Protein AF-A0A0E9X0D2-F1 (afdb_monomer_lite)

InterPro domains:
  IPR027417 P-loop containing nucleoside triphosphate hydrolase [G3DSA:3.40.50.300] (2-109)
  IPR027417 P-loop containing nucleoside triphosphate hydrolase [SSF52540] (11-103)
  IPR051135 Gal/GlcNAc/GalNAc Sulfotransferase [PTHR10704] (1-97)

Structure (mmCIF, N/CA/C/O backbone):
data_AF-A0A0E9X0D2-F1
#
_entry.id   AF-A0A0E9X0D2-F1
#
loop_
_atom_site.group_PDB
_atom_site.id
_atom_site.type_symbol
_atom_site.label_atom_id
_atom_site.label_alt_id
_atom_site.label_comp_id
_atom_site.label_asym_id
_atom_site.label_entity_id
_atom_site.label_seq_id
_atom_site.pdbx_PDB_ins_code
_atom_site.Cartn_x
_atom_site.Cartn_y
_atom_site.Cartn_z
_atom_site.occupancy
_atom_site.B_iso_or_equiv
_atom_site.auth_seq_id
_atom_site.auth_comp_id
_atom_site.auth_asym_id
_atom_site.auth_atom_id
_atom_site.pdbx_PDB_model_num
ATOM 1 N N . MET A 1 1 ? 5.273 -29.334 -5.137 1.00 47.12 1 MET A N 1
ATOM 2 C CA . MET A 1 1 ? 5.059 -27.886 -5.385 1.00 47.12 1 MET A CA 1
ATOM 3 C C . MET A 1 1 ? 3.713 -27.491 -4.771 1.00 47.12 1 MET A C 1
ATOM 5 O O . MET A 1 1 ? 2.812 -27.088 -5.483 1.00 47.12 1 MET A O 1
ATOM 9 N N . GLU A 1 2 ? 3.546 -27.686 -3.460 1.00 54.81 2 GLU A N 1
ATOM 10 C CA . GLU A 1 2 ? 2.210 -27.701 -2.819 1.00 54.81 2 GLU A CA 1
ATOM 11 C C . GLU A 1 2 ? 2.155 -26.749 -1.609 1.00 54.81 2 GLU A C 1
ATOM 13 O O . GLU A 1 2 ? 1.250 -25.930 -1.483 1.00 54.81 2 GLU A O 1
ATOM 18 N N . VAL A 1 3 ? 3.234 -26.711 -0.817 1.00 60.16 3 VAL A N 1
ATOM 19 C CA . VAL A 1 3 ? 3.361 -25.887 0.401 1.00 60.16 3 VAL A CA 1
ATOM 20 C C . VAL A 1 3 ? 3.187 -24.377 0.154 1.00 60.16 3 VAL A C 1
ATOM 22 O O . VAL A 1 3 ? 2.606 -23.672 0.980 1.00 60.16 3 VAL A O 1
ATOM 25 N N . ILE A 1 4 ? 3.667 -23.860 -0.985 1.00 61.34 4 ILE A N 1
ATOM 26 C CA . ILE A 1 4 ? 3.535 -22.431 -1.328 1.00 61.34 4 ILE A CA 1
ATOM 27 C C . ILE A 1 4 ? 2.067 -22.081 -1.614 1.00 61.34 4 ILE A C 1
ATOM 29 O O . ILE A 1 4 ? 1.587 -21.042 -1.165 1.00 61.34 4 ILE A O 1
ATOM 33 N N . CYS A 1 5 ? 1.335 -22.952 -2.310 1.00 71.44 5 CYS A N 1
ATOM 34 C CA . CYS A 1 5 ? -0.068 -22.724 -2.649 1.00 71.44 5 CYS A CA 1
ATOM 35 C C . CYS A 1 5 ? -0.966 -22.783 -1.410 1.00 71.44 5 CYS A C 1
ATOM 37 O O . CYS A 1 5 ? -1.812 -21.906 -1.237 1.00 71.44 5 CYS A O 1
ATOM 39 N N . ASP A 1 6 ? -0.730 -23.736 -0.508 1.00 77.00 6 ASP A N 1
ATOM 40 C CA . ASP A 1 6 ? -1.497 -23.867 0.733 1.00 77.00 6 ASP A CA 1
ATOM 41 C C . ASP A 1 6 ? -1.339 -22.660 1.652 1.00 77.00 6 ASP A C 1
ATOM 43 O O . ASP A 1 6 ? -2.324 -22.128 2.175 1.00 77.00 6 ASP A O 1
ATOM 47 N N . ARG A 1 7 ? -0.103 -22.184 1.834 1.00 74.50 7 ARG A N 1
ATOM 48 C CA . ARG A 1 7 ? 0.161 -21.006 2.666 1.00 74.50 7 ARG A CA 1
ATOM 49 C C . ARG A 1 7 ? -0.523 -19.765 2.097 1.00 74.50 7 ARG A C 1
ATOM 51 O O . ARG A 1 7 ? -1.155 -19.016 2.849 1.00 74.50 7 ARG A O 1
ATOM 58 N N . THR A 1 8 ? -0.434 -19.554 0.786 1.00 77.12 8 THR A N 1
ATOM 59 C CA . THR A 1 8 ? -1.065 -18.402 0.133 1.00 77.12 8 THR A CA 1
ATOM 60 C C . THR A 1 8 ? -2.589 -18.509 0.157 1.00 77.12 8 THR A C 1
ATOM 62 O O . THR A 1 8 ? -3.253 -17.531 0.485 1.00 77.12 8 THR A O 1
ATOM 65 N N . SER A 1 9 ? -3.150 -19.701 -0.063 1.00 80.62 9 SER A N 1
ATOM 66 C CA . SER A 1 9 ? -4.591 -19.967 0.050 1.00 80.62 9 SER A CA 1
ATOM 67 C C . SER A 1 9 ? -5.122 -19.667 1.455 1.00 80.62 9 SER A C 1
ATOM 69 O O . SER A 1 9 ? -6.097 -18.931 1.614 1.00 80.62 9 SER A O 1
ATOM 71 N N . ARG A 1 10 ? -4.440 -20.144 2.506 1.00 83.31 10 ARG A N 1
ATOM 72 C CA . ARG A 1 10 ? -4.799 -19.832 3.902 1.00 83.31 10 ARG A CA 1
ATOM 73 C C . ARG A 1 10 ? -4.715 -18.335 4.194 1.00 83.31 10 ARG A C 1
ATOM 75 O O . ARG A 1 10 ? -5.592 -17.794 4.862 1.00 83.31 10 ARG A O 1
ATOM 82 N N . THR A 1 11 ? -3.690 -17.661 3.674 1.00 82.88 11 THR A N 1
ATOM 83 C CA . THR A 1 11 ? -3.515 -16.210 3.850 1.00 82.88 11 THR A CA 1
ATOM 84 C C . THR A 1 11 ? -4.650 -15.439 3.182 1.00 82.88 11 THR A C 1
ATOM 86 O O . THR A 1 11 ? -5.243 -14.564 3.810 1.00 82.88 11 THR A O 1
ATOM 89 N N . LEU A 1 12 ? -5.005 -15.810 1.950 1.00 81.94 12 LEU A N 1
ATOM 90 C CA . LEU A 1 12 ? -6.117 -15.222 1.211 1.00 81.94 12 LEU A CA 1
ATOM 91 C C . LEU A 1 12 ? -7.451 -15.439 1.934 1.00 81.94 12 LEU A C 1
ATOM 93 O O . LEU A 1 12 ? -8.213 -14.491 2.099 1.00 81.94 12 LEU A O 1
ATOM 97 N N . ARG A 1 13 ? -7.730 -16.657 2.419 1.00 86.06 13 ARG A N 1
ATOM 98 C CA . ARG A 1 13 ? -8.961 -16.941 3.179 1.00 86.06 13 ARG A CA 1
ATOM 99 C C . ARG A 1 13 ? -9.068 -16.068 4.427 1.00 86.06 13 ARG A C 1
ATOM 101 O O . ARG A 1 13 ? -10.141 -15.529 4.677 1.00 86.06 13 ARG A O 1
ATOM 108 N N . THR A 1 14 ? -7.970 -15.882 5.158 1.00 87.44 14 THR A N 1
ATOM 109 C CA . THR A 1 14 ? -7.922 -14.987 6.326 1.00 87.44 14 THR A CA 1
ATOM 110 C C . THR A 1 14 ? -8.092 -13.516 5.937 1.00 87.44 14 THR A C 1
ATOM 112 O O . THR A 1 14 ? -8.722 -12.768 6.675 1.00 87.44 14 THR A O 1
ATOM 115 N N . ALA A 1 15 ? -7.561 -13.082 4.789 1.00 84.56 15 ALA A N 1
ATOM 116 C CA . ALA A 1 15 ? -7.743 -11.715 4.290 1.00 84.56 15 ALA A CA 1
ATOM 117 C C . ALA A 1 15 ? -9.198 -11.428 3.894 1.00 84.56 15 ALA A C 1
ATOM 119 O O . ALA A 1 15 ? -9.723 -10.368 4.226 1.00 84.56 15 ALA A O 1
ATOM 120 N N . LEU A 1 16 ? -9.850 -12.380 3.220 1.00 85.31 16 LEU A N 1
ATOM 121 C CA . LEU A 1 16 ? -11.241 -12.260 2.778 1.00 85.31 16 LEU A CA 1
ATOM 122 C C . LEU A 1 16 ? -12.239 -12.404 3.933 1.00 85.31 16 LEU A C 1
ATOM 124 O O . LEU A 1 16 ? -13.237 -11.694 3.973 1.00 85.31 16 LEU A O 1
ATOM 128 N N . ASN A 1 17 ? -11.963 -13.307 4.876 1.00 88.31 17 ASN A N 1
ATOM 129 C CA . ASN A 1 17 ? -12.815 -13.590 6.029 1.00 88.31 17 ASN A CA 1
ATOM 130 C C . ASN A 1 17 ? -11.991 -13.506 7.322 1.00 88.31 17 ASN A C 1
ATOM 132 O O . ASN A 1 17 ? -11.625 -14.538 7.897 1.00 88.31 17 ASN A O 1
ATOM 136 N N . PRO A 1 18 ? -11.659 -12.286 7.779 1.00 87.94 18 PRO A N 1
ATOM 137 C CA . PRO A 1 18 ? -10.823 -12.110 8.953 1.00 87.94 18 PRO A CA 1
ATOM 138 C C . PRO A 1 18 ? -11.559 -12.565 10.220 1.00 87.94 18 PRO A C 1
ATOM 140 O O . PRO A 1 18 ? -12.725 -12.206 10.418 1.00 87.94 18 PRO A O 1
ATOM 143 N N . PRO A 1 19 ? -10.890 -13.308 11.121 1.00 90.94 19 PRO A N 1
ATOM 144 C CA . PRO A 1 19 ? -11.464 -13.665 12.411 1.00 90.94 19 PRO A CA 1
ATOM 145 C C . PRO A 1 19 ? -11.725 -12.411 13.257 1.00 90.94 19 PRO A C 1
ATOM 147 O O . PRO A 1 19 ? -11.097 -11.363 13.072 1.00 90.94 19 PRO A O 1
ATOM 150 N N . SER A 1 20 ? -12.634 -12.525 14.226 1.00 92.19 20 SER A N 1
ATOM 151 C CA . SER A 1 20 ? -13.089 -11.404 15.065 1.00 92.19 20 SER A CA 1
ATOM 152 C C . SER A 1 20 ? -11.947 -10.648 15.752 1.00 92.19 20 SER A C 1
ATOM 154 O O . SER A 1 20 ? -11.986 -9.424 15.833 1.00 92.19 20 SER A O 1
ATOM 156 N N . TRP A 1 21 ? -10.893 -11.348 16.184 1.00 88.75 21 TRP A N 1
ATOM 157 C CA . TRP A 1 21 ? -9.729 -10.735 16.830 1.00 88.75 21 TRP A CA 1
ATOM 158 C C . TRP A 1 21 ? -8.867 -9.881 15.884 1.00 88.75 21 TRP A C 1
ATOM 160 O O . TRP A 1 21 ? -8.125 -9.018 16.359 1.00 88.75 21 TRP A O 1
ATOM 170 N N . LEU A 1 22 ? -8.949 -10.116 14.571 1.00 88.75 22 LEU A N 1
ATOM 171 C CA . LEU A 1 22 ? -8.177 -9.428 13.532 1.00 88.75 22 LEU A CA 1
ATOM 172 C C . LEU A 1 22 ? -8.950 -8.233 12.955 1.00 88.75 22 LEU A C 1
ATOM 174 O O . LEU A 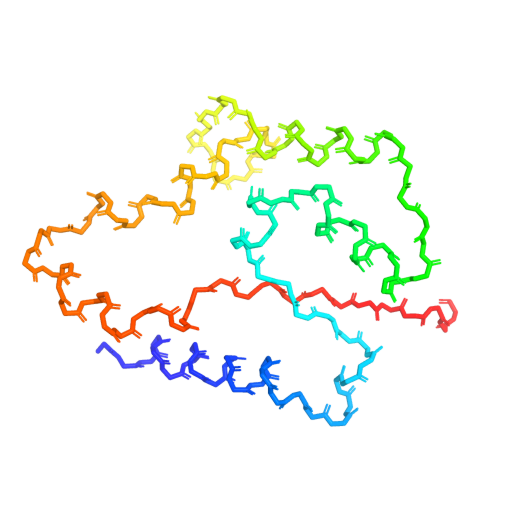1 22 ? -8.363 -7.192 12.643 1.00 88.75 22 LEU A O 1
ATOM 178 N N . LYS A 1 23 ? -10.276 -8.377 12.843 1.00 87.75 23 LYS A N 1
ATOM 179 C CA . LYS A 1 23 ? -11.180 -7.374 12.273 1.00 87.75 23 LYS A CA 1
ATOM 180 C C . LYS A 1 23 ? -11.052 -6.039 13.015 1.00 87.75 23 LYS A C 1
ATOM 182 O O . LYS A 1 23 ? -11.122 -5.976 14.238 1.00 87.7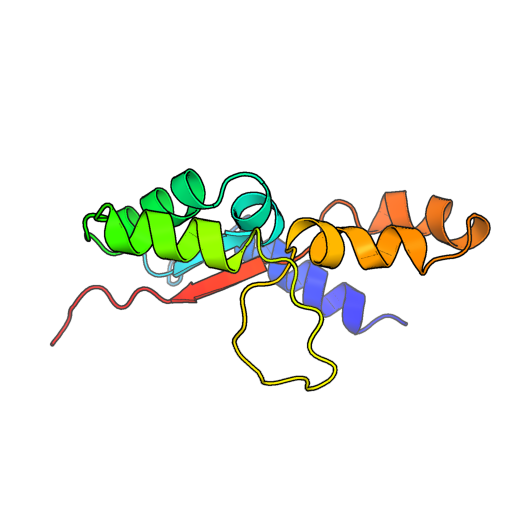5 23 LYS A O 1
ATOM 187 N N . GLY A 1 24 ? -10.823 -4.961 12.266 1.00 87.12 24 GLY A N 1
ATOM 188 C CA . GLY A 1 24 ? -10.664 -3.607 12.812 1.00 87.12 24 GLY A CA 1
ATOM 189 C C . GLY A 1 24 ? -9.325 -3.323 13.508 1.00 87.12 24 GLY A C 1
ATOM 190 O O . GLY A 1 24 ? -9.066 -2.167 13.831 1.00 87.12 24 GLY A O 1
ATOM 191 N N . LYS A 1 25 ? -8.464 -4.333 13.711 1.00 89.38 25 LYS A N 1
ATOM 192 C CA . LYS A 1 25 ? -7.100 -4.177 14.259 1.00 89.38 25 LYS A CA 1
ATOM 193 C C . LYS A 1 25 ? -6.015 -4.275 13.183 1.00 89.38 25 LYS A C 1
ATOM 195 O O . LYS A 1 25 ? -4.920 -3.747 13.345 1.00 89.38 25 LYS A O 1
ATOM 200 N N . TYR A 1 26 ? -6.318 -4.944 12.073 1.00 89.62 26 TYR A N 1
ATOM 201 C CA . TYR A 1 26 ? -5.426 -5.069 10.925 1.00 89.62 26 TYR A CA 1
ATOM 202 C C . TYR A 1 26 ? -6.171 -4.718 9.650 1.00 89.62 26 TYR A C 1
ATOM 204 O O . TYR A 1 26 ? -7.364 -5.000 9.517 1.00 89.62 26 TYR A O 1
ATOM 212 N N . MET A 1 27 ? -5.436 -4.136 8.711 1.00 88.50 27 MET A N 1
ATOM 213 C CA . MET A 1 27 ? -5.916 -3.860 7.369 1.00 88.50 27 MET A CA 1
ATOM 214 C C . MET A 1 27 ? -5.137 -4.727 6.385 1.00 88.50 27 MET A C 1
ATOM 216 O O . MET A 1 27 ? -3.903 -4.758 6.404 1.00 88.50 27 MET A O 1
ATOM 220 N N . ALA A 1 28 ? -5.871 -5.436 5.531 1.00 88.12 28 ALA A N 1
ATOM 221 C CA . ALA A 1 28 ? -5.299 -6.100 4.374 1.00 88.12 28 ALA A CA 1
ATOM 222 C C . ALA A 1 28 ? -5.118 -5.059 3.264 1.00 88.12 28 ALA A C 1
ATOM 224 O O . ALA A 1 28 ? -6.083 -4.408 2.862 1.00 88.12 28 ALA A O 1
ATOM 225 N N . VAL A 1 29 ? -3.886 -4.899 2.787 1.00 88.19 29 VA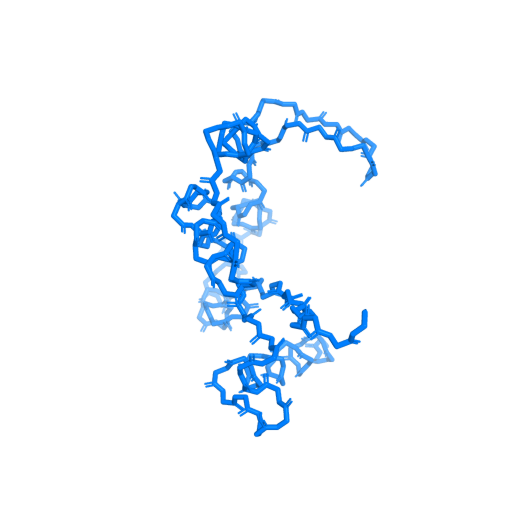L A N 1
ATOM 226 C CA . VAL A 1 29 ? -3.558 -4.035 1.653 1.00 88.19 29 VAL A CA 1
ATOM 227 C C . VAL A 1 29 ? -2.945 -4.907 0.577 1.00 88.19 29 VAL A C 1
ATOM 229 O O . VAL A 1 29 ? -1.973 -5.624 0.822 1.00 88.19 29 VAL A O 1
ATOM 232 N N . ARG A 1 30 ? -3.518 -4.871 -0.620 1.00 86.50 30 ARG A N 1
ATOM 233 C CA . ARG A 1 30 ? -2.925 -5.562 -1.757 1.00 86.50 30 ARG A CA 1
ATOM 234 C C . ARG A 1 30 ? -1.815 -4.712 -2.340 1.00 86.50 30 ARG A C 1
ATOM 236 O O . ARG A 1 30 ? -1.979 -3.507 -2.525 1.00 86.50 30 ARG A O 1
ATOM 243 N N . TYR A 1 31 ? -0.693 -5.352 -2.640 1.00 85.62 31 TYR A N 1
ATOM 244 C CA . TYR A 1 31 ? 0.433 -4.672 -3.259 1.00 85.62 31 TYR A CA 1
ATOM 245 C C . TYR A 1 31 ? 0.025 -4.053 -4.599 1.00 85.62 31 TYR A C 1
ATOM 247 O O . TYR A 1 31 ? 0.405 -2.925 -4.881 1.00 85.62 31 TYR A O 1
ATOM 255 N N . GLU A 1 32 ? -0.813 -4.725 -5.393 1.00 84.19 32 GLU A N 1
ATOM 256 C CA . GLU A 1 32 ? -1.234 -4.184 -6.689 1.00 84.19 32 GLU A CA 1
ATOM 257 C C . GLU A 1 32 ? -2.089 -2.922 -6.549 1.00 84.19 32 GLU A C 1
ATOM 259 O O . GLU A 1 32 ? -1.895 -1.996 -7.324 1.00 84.19 32 GLU A O 1
ATOM 264 N N . ASP A 1 33 ? -2.970 -2.848 -5.546 1.00 89.06 33 ASP A N 1
ATOM 265 C CA . ASP A 1 33 ? -3.791 -1.653 -5.300 1.00 89.06 33 ASP A CA 1
ATOM 266 C C . ASP A 1 33 ? -2.911 -0.462 -4.867 1.00 89.06 33 ASP A C 1
ATOM 268 O O . ASP A 1 33 ? -3.181 0.691 -5.211 1.00 89.06 33 ASP A O 1
ATOM 272 N N . LEU A 1 34 ? -1.829 -0.733 -4.124 1.00 90.38 34 LEU A N 1
ATOM 273 C CA . LEU A 1 34 ? -0.824 0.272 -3.768 1.00 90.38 34 LEU A CA 1
ATOM 274 C C . LEU A 1 34 ? -0.055 0.765 -4.996 1.00 90.38 34 LEU A C 1
ATOM 276 O O . LEU A 1 34 ? 0.221 1.954 -5.095 1.00 90.38 34 LEU A O 1
ATOM 280 N N . VAL A 1 35 ? 0.309 -0.137 -5.904 1.00 89.38 35 VAL A N 1
ATOM 281 C CA . VAL A 1 35 ? 1.057 0.208 -7.118 1.00 89.38 35 VAL A CA 1
ATOM 282 C C . VAL A 1 35 ? 0.190 0.963 -8.123 1.00 89.38 35 VAL A C 1
ATOM 284 O O . VAL A 1 35 ? 0.661 1.925 -8.718 1.00 89.38 35 VAL A O 1
ATOM 287 N N . ASP A 1 36 ? -1.062 0.544 -8.296 1.00 90.12 36 ASP A N 1
ATOM 288 C CA . ASP A 1 36 ? -2.009 1.147 -9.237 1.00 90.12 36 ASP A CA 1
ATOM 289 C C . ASP A 1 36 ? -2.420 2.562 -8.811 1.00 90.12 36 ASP A C 1
ATOM 291 O O . ASP A 1 36 ? -2.460 3.481 -9.628 1.00 90.12 36 ASP A O 1
ATOM 295 N N . ASN A 1 37 ? -2.683 2.768 -7.514 1.00 93.31 37 ASN A N 1
ATOM 296 C CA . ASN A 1 37 ? -3.028 4.085 -6.991 1.00 93.31 37 ASN A CA 1
ATOM 297 C C . ASN A 1 37 ? -2.388 4.349 -5.614 1.00 93.31 37 ASN A C 1
ATOM 299 O O . ASN A 1 37 ? -3.047 4.192 -4.574 1.00 93.31 37 ASN A O 1
ATOM 303 N N . PRO A 1 38 ? -1.116 4.794 -5.593 1.00 92.69 38 PRO A N 1
ATOM 304 C CA . PRO A 1 38 ? -0.351 4.973 -4.362 1.00 92.69 38 PRO A CA 1
ATOM 305 C C . PRO A 1 38 ? -1.008 5.943 -3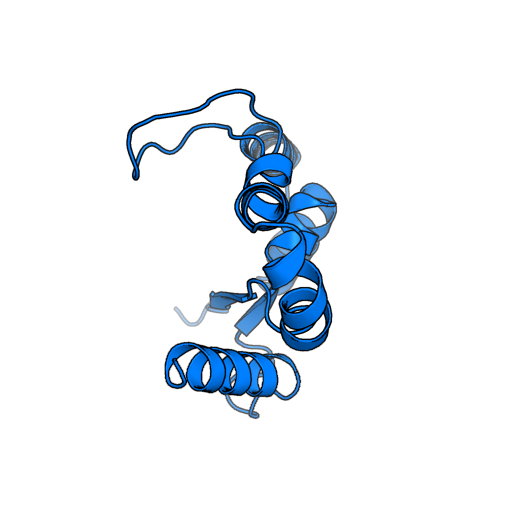.381 1.00 92.69 38 PRO A C 1
ATOM 307 O O . PRO A 1 38 ? -1.145 5.625 -2.200 1.00 92.69 38 PRO A O 1
ATOM 310 N N . ILE A 1 39 ? -1.484 7.094 -3.868 1.00 94.88 39 ILE A N 1
ATOM 311 C CA . ILE A 1 39 ? -2.103 8.136 -3.033 1.00 94.88 39 ILE A CA 1
ATOM 312 C C . ILE A 1 39 ? -3.410 7.631 -2.415 1.00 94.88 39 ILE A C 1
ATOM 314 O O . ILE A 1 39 ? -3.633 7.781 -1.212 1.00 94.88 39 ILE A O 1
ATOM 318 N N . LYS A 1 40 ? -4.283 7.001 -3.212 1.00 95.38 40 LYS A N 1
ATOM 319 C CA . LYS A 1 40 ? -5.559 6.471 -2.712 1.00 95.38 40 LYS A CA 1
ATOM 320 C C . LYS A 1 40 ? -5.329 5.407 -1.643 1.00 95.38 40 LYS A C 1
ATOM 322 O O . LYS A 1 40 ? -5.954 5.464 -0.584 1.00 95.38 40 LYS A O 1
ATOM 327 N N . THR A 1 41 ? -4.429 4.461 -1.901 1.00 94.19 41 THR A N 1
ATOM 328 C CA . THR A 1 41 ? -4.126 3.376 -0.964 1.00 94.19 41 THR A CA 1
ATOM 329 C C . THR A 1 41 ? -3.480 3.906 0.315 1.00 94.19 41 THR A C 1
ATOM 331 O O . THR A 1 41 ? -3.900 3.531 1.410 1.00 94.19 41 THR A O 1
ATOM 334 N N . LEU A 1 42 ? -2.549 4.855 0.207 1.00 94.44 42 LEU A N 1
ATOM 335 C CA . LEU A 1 42 ? -1.945 5.537 1.351 1.00 94.44 42 LEU A CA 1
ATOM 336 C C . LEU A 1 42 ? -2.998 6.230 2.228 1.00 94.44 42 LEU A C 1
ATOM 338 O O . LEU A 1 42 ? -3.021 6.016 3.439 1.00 94.44 42 LEU A O 1
ATOM 342 N N . ARG A 1 43 ? -3.910 7.010 1.634 1.00 95.44 43 ARG A N 1
ATOM 343 C CA . ARG A 1 43 ? -4.993 7.685 2.371 1.00 95.44 43 ARG A CA 1
ATOM 344 C C . ARG A 1 43 ? -5.888 6.694 3.115 1.00 95.44 43 ARG A C 1
ATOM 346 O O . ARG A 1 43 ? -6.281 6.960 4.249 1.00 95.44 43 ARG A O 1
ATOM 353 N N . LEU A 1 44 ? -6.195 5.544 2.507 1.00 94.56 44 LEU A N 1
ATOM 354 C CA . LEU A 1 44 ? -6.974 4.485 3.160 1.00 94.56 44 LEU A CA 1
ATOM 355 C C . LEU A 1 44 ? -6.249 3.922 4.388 1.00 94.56 44 LEU A C 1
ATOM 357 O O . LEU A 1 44 ? -6.878 3.747 5.433 1.00 94.56 44 LEU A O 1
ATOM 361 N N . VAL A 1 45 ? -4.940 3.685 4.274 1.00 93.56 45 VAL A N 1
ATOM 362 C CA . VAL A 1 45 ? -4.099 3.203 5.379 1.00 93.56 45 VAL A CA 1
ATOM 363 C C . VAL A 1 45 ? -4.007 4.240 6.496 1.00 93.56 45 VAL A C 1
ATOM 365 O O . VAL A 1 45 ? -4.225 3.899 7.656 1.00 93.56 45 VAL A O 1
ATOM 368 N N . TYR A 1 46 ? -3.751 5.507 6.166 1.00 94.44 46 TYR A N 1
ATOM 369 C CA . TYR A 1 46 ? -3.681 6.598 7.143 1.00 94.44 46 TYR A CA 1
ATOM 370 C C . TYR A 1 46 ? -5.002 6.758 7.897 1.00 94.44 46 TYR A C 1
ATOM 372 O O . TYR A 1 46 ? -5.026 6.762 9.128 1.00 94.44 46 TYR A O 1
ATOM 380 N N . ARG A 1 47 ? -6.129 6.751 7.179 1.00 94.44 47 ARG A N 1
ATOM 381 C CA . ARG A 1 47 ? -7.457 6.801 7.798 1.00 94.44 47 ARG A CA 1
ATOM 382 C C . ARG A 1 47 ? -7.713 5.611 8.726 1.00 94.44 47 ARG A C 1
ATOM 384 O O . ARG A 1 47 ? -8.349 5.776 9.762 1.00 94.44 47 ARG A O 1
ATOM 391 N N . PHE A 1 48 ? -7.223 4.417 8.387 1.00 93.69 48 PHE A N 1
ATOM 392 C CA . PHE A 1 48 ? -7.383 3.226 9.226 1.00 93.69 48 PHE A CA 1
ATOM 393 C C . PHE A 1 48 ? -6.694 3.365 10.594 1.00 93.69 48 PHE A C 1
ATOM 395 O O . PHE A 1 48 ? -7.251 2.939 11.609 1.00 93.69 48 PHE A O 1
ATOM 402 N N . VAL A 1 49 ? -5.528 4.018 10.638 1.00 93.38 49 VAL A N 1
ATOM 403 C CA . VAL A 1 49 ? -4.806 4.344 11.883 1.00 93.38 49 VAL A CA 1
ATOM 404 C C . VAL A 1 49 ? -5.243 5.672 12.513 1.00 93.38 49 VAL A C 1
ATOM 406 O O . VAL A 1 49 ? -4.638 6.107 13.486 1.00 93.38 49 VAL A O 1
ATOM 409 N N . ASN A 1 50 ? -6.312 6.295 12.005 1.00 94.31 50 ASN A N 1
ATOM 410 C CA . ASN A 1 50 ? -6.820 7.592 12.457 1.00 94.31 50 ASN A CA 1
ATOM 411 C C . ASN A 1 50 ? -5.798 8.740 12.326 1.00 94.31 50 ASN A C 1
ATOM 413 O O . ASN A 1 50 ? -5.733 9.626 13.176 1.00 94.31 50 ASN A O 1
ATOM 417 N N . LEU A 1 51 ? -4.996 8.707 11.259 1.00 94.38 51 LEU A N 1
ATOM 418 C CA . LEU A 1 51 ? -4.071 9.767 10.867 1.00 94.38 51 LEU A CA 1
ATOM 419 C C . LEU A 1 51 ? -4.533 10.426 9.563 1.00 94.38 51 LEU A C 1
ATOM 421 O O . LEU A 1 51 ? -5.200 9.805 8.732 1.00 94.38 51 LEU A O 1
ATOM 425 N N . THR A 1 52 ? -4.116 11.672 9.357 1.00 94.12 52 THR A N 1
ATOM 426 C CA . THR A 1 52 ? -4.329 12.403 8.103 1.00 94.12 52 THR A CA 1
ATOM 427 C C . THR A 1 52 ? -3.055 12.346 7.268 1.00 94.12 52 THR A C 1
ATOM 429 O O . THR A 1 52 ? -1.975 12.662 7.765 1.00 94.12 52 THR A O 1
ATOM 432 N N . ALA A 1 53 ? -3.165 11.920 6.009 1.00 93.81 53 ALA A N 1
ATOM 433 C CA . ALA A 1 53 ? -2.047 11.988 5.074 1.00 93.81 53 ALA A CA 1
ATOM 434 C C . ALA A 1 53 ? -1.825 13.451 4.667 1.00 93.81 53 ALA A C 1
ATOM 436 O O . ALA A 1 53 ? -2.775 14.136 4.287 1.00 93.81 53 ALA A O 1
ATOM 437 N N . ASN A 1 54 ? -0.588 13.932 4.779 1.00 94.69 54 ASN A N 1
ATOM 438 C CA . ASN A 1 54 ? -0.200 15.246 4.279 1.00 94.69 54 ASN A CA 1
ATOM 439 C C . ASN A 1 54 ? 0.392 15.125 2.864 1.00 94.69 54 ASN A C 1
ATOM 441 O O . ASN A 1 54 ? 0.702 14.031 2.386 1.00 94.69 54 ASN A O 1
ATOM 445 N N . HIS A 1 55 ? 0.567 16.269 2.206 1.00 95.81 55 HIS A N 1
ATOM 446 C CA . HIS A 1 55 ? 1.095 16.327 0.845 1.00 95.81 55 HIS A CA 1
ATOM 447 C C . HIS A 1 55 ? 2.507 15.722 0.719 1.00 95.81 55 HIS A C 1
ATOM 449 O O . HIS A 1 55 ? 2.824 15.092 -0.291 1.00 95.81 55 HIS A O 1
ATOM 455 N N . ASP A 1 56 ? 3.345 15.863 1.748 1.00 95.06 56 ASP A N 1
ATOM 456 C CA . ASP A 1 56 ? 4.725 15.365 1.730 1.00 95.06 56 ASP A CA 1
ATOM 457 C C . ASP A 1 56 ? 4.783 13.836 1.694 1.00 95.06 56 ASP A C 1
ATOM 459 O O . ASP A 1 56 ? 5.521 13.258 0.896 1.00 95.06 56 ASP A O 1
ATOM 463 N N . ILE A 1 57 ? 3.962 13.162 2.505 1.00 94.12 57 ILE A N 1
ATOM 464 C CA . ILE A 1 57 ? 3.876 11.697 2.501 1.00 94.12 57 ILE A CA 1
ATOM 465 C C . ILE A 1 57 ? 3.238 11.194 1.201 1.00 94.12 57 ILE A C 1
ATOM 467 O O . ILE A 1 57 ? 3.669 10.170 0.668 1.00 94.12 57 ILE A O 1
ATOM 471 N N . GLU A 1 58 ? 2.244 11.897 0.657 1.00 94.75 58 GLU A N 1
ATOM 472 C CA . GLU A 1 58 ? 1.654 11.544 -0.642 1.00 94.75 58 GLU A CA 1
ATOM 473 C C . GLU A 1 58 ? 2.688 11.626 -1.770 1.00 94.75 58 GLU A C 1
ATOM 475 O O . GLU A 1 58 ? 2.822 10.692 -2.566 1.00 94.75 58 GLU A O 1
ATOM 480 N N . SER A 1 59 ? 3.479 12.699 -1.778 1.00 93.69 59 SER A N 1
ATOM 481 C CA . SER A 1 59 ? 4.574 12.905 -2.727 1.00 93.69 59 SER A CA 1
ATOM 482 C C . SER A 1 59 ? 5.666 11.850 -2.559 1.00 93.69 59 SER A C 1
ATOM 484 O O . SER A 1 59 ? 6.156 11.293 -3.542 1.00 93.69 59 SER A O 1
ATOM 486 N N . PHE A 1 60 ? 6.012 11.506 -1.316 1.00 91.38 60 PHE A N 1
ATOM 487 C CA . PHE A 1 60 ? 6.948 10.427 -1.014 1.00 91.38 60 PHE A CA 1
ATOM 488 C C . PHE A 1 60 ? 6.459 9.077 -1.556 1.00 91.38 60 PHE A C 1
ATOM 490 O O . PHE A 1 60 ? 7.219 8.372 -2.221 1.00 91.38 60 PHE A O 1
ATOM 497 N N . ALA A 1 61 ? 5.190 8.724 -1.329 1.00 91.31 61 ALA A N 1
ATOM 498 C CA . ALA A 1 61 ? 4.614 7.472 -1.819 1.00 91.31 61 ALA A CA 1
ATOM 499 C C . ALA A 1 61 ? 4.612 7.400 -3.355 1.00 91.31 61 ALA A C 1
ATOM 501 O O . ALA A 1 61 ? 4.974 6.364 -3.922 1.00 91.31 61 ALA A O 1
ATOM 502 N N . MET A 1 62 ? 4.267 8.498 -4.034 1.00 92.00 62 MET A N 1
ATOM 503 C CA . MET A 1 62 ? 4.333 8.587 -5.497 1.00 92.00 62 MET A CA 1
ATOM 504 C C . MET A 1 62 ? 5.760 8.443 -6.021 1.00 92.00 62 MET A C 1
ATOM 506 O O . MET A 1 62 ? 6.010 7.631 -6.914 1.00 92.00 62 MET A O 1
ATOM 510 N N . ASN A 1 63 ? 6.710 9.174 -5.436 1.00 91.56 63 ASN A N 1
ATOM 511 C CA . ASN A 1 63 ? 8.109 9.124 -5.850 1.00 91.56 63 ASN A CA 1
ATOM 512 C C . ASN A 1 63 ? 8.686 7.720 -5.674 1.00 91.56 63 ASN A C 1
ATOM 514 O O . ASN A 1 63 ? 9.342 7.206 -6.575 1.00 91.56 63 ASN A O 1
ATOM 518 N N . MET A 1 64 ? 8.394 7.059 -4.552 1.00 88.19 64 MET A N 1
ATOM 519 C CA . MET A 1 64 ? 8.918 5.722 -4.268 1.00 88.19 64 MET A CA 1
ATOM 520 C C . MET A 1 64 ? 8.361 4.630 -5.191 1.00 88.19 64 MET A C 1
ATOM 522 O O . MET A 1 64 ? 9.061 3.646 -5.437 1.00 88.19 64 MET A O 1
ATOM 526 N N . THR A 1 65 ? 7.140 4.799 -5.709 1.00 88.06 65 THR A N 1
ATOM 527 C CA . THR A 1 65 ? 6.452 3.825 -6.582 1.00 88.06 65 THR A CA 1
ATOM 528 C C . THR A 1 65 ? 6.657 4.075 -8.079 1.00 88.06 65 THR A C 1
ATOM 530 O O . THR A 1 65 ? 6.514 3.143 -8.875 1.00 88.06 65 THR A O 1
ATOM 533 N N . SER A 1 66 ? 7.030 5.302 -8.457 1.00 86.12 66 SER A N 1
ATOM 534 C CA . SER A 1 66 ? 7.234 5.735 -9.850 1.00 86.12 66 SER A CA 1
ATOM 535 C C . SER A 1 66 ? 8.710 5.897 -10.232 1.00 86.12 66 SER A C 1
ATOM 537 O O . SER A 1 66 ? 9.029 6.451 -11.282 1.00 86.12 66 SER A O 1
ATOM 539 N N . GLY A 1 67 ? 9.633 5.450 -9.379 1.00 82.38 67 GLY A N 1
ATOM 540 C CA . GLY A 1 67 ? 11.060 5.654 -9.607 1.00 82.38 67 GLY A CA 1
ATOM 541 C C . GLY A 1 67 ? 11.620 4.845 -10.774 1.00 82.38 67 GLY A C 1
ATOM 542 O O . GLY A 1 67 ? 11.105 3.796 -11.146 1.00 82.38 67 GLY A O 1
ATOM 543 N N . THR A 1 68 ? 12.737 5.303 -11.327 1.00 71.25 68 THR A N 1
ATOM 544 C CA . THR A 1 68 ? 13.437 4.638 -12.437 1.00 71.25 68 THR A CA 1
ATOM 545 C C . THR A 1 68 ? 14.621 3.789 -11.978 1.00 71.25 68 THR A C 1
ATOM 547 O O . THR A 1 68 ? 15.258 3.129 -12.797 1.00 71.25 68 THR A O 1
ATOM 550 N N . SER A 1 69 ? 14.943 3.784 -10.677 1.00 66.62 69 SER A N 1
ATOM 551 C CA . SER A 1 69 ? 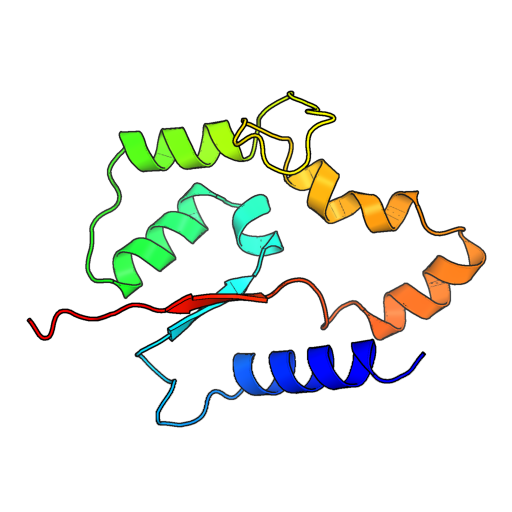16.148 3.111 -10.194 1.00 66.62 69 SER A CA 1
ATOM 552 C C . SER A 1 69 ? 15.986 1.587 -10.192 1.00 66.62 69 SER A C 1
ATOM 554 O O . SER A 1 69 ? 15.050 1.037 -9.609 1.00 66.62 69 SER A O 1
ATOM 556 N N . SER A 1 70 ? 16.941 0.889 -10.808 1.00 61.72 70 SER A N 1
ATOM 557 C CA . SER A 1 70 ? 17.127 -0.555 -10.667 1.00 61.72 70 SER A CA 1
ATOM 558 C C . SER A 1 70 ? 18.363 -0.808 -9.804 1.00 61.72 70 SER A C 1
ATOM 560 O O . SER A 1 70 ? 19.490 -0.868 -10.294 1.00 61.72 70 SER A O 1
ATOM 562 N N . SER A 1 71 ? 18.180 -0.913 -8.489 1.00 61.62 71 SER A N 1
ATOM 563 C CA . SER A 1 71 ? 19.273 -1.312 -7.599 1.00 61.62 71 SER A CA 1
ATOM 564 C C . SER A 1 71 ? 19.478 -2.828 -7.660 1.00 61.62 71 SER A C 1
ATOM 566 O O . SER A 1 71 ? 18.552 -3.594 -7.389 1.00 61.62 71 SER A O 1
ATOM 568 N N . SER A 1 72 ? 20.714 -3.247 -7.951 1.00 61.34 72 SER A N 1
ATOM 569 C CA . SER A 1 72 ? 21.171 -4.645 -7.874 1.00 61.34 72 SER A CA 1
ATOM 570 C C . SER A 1 72 ? 21.248 -5.167 -6.424 1.00 61.34 72 SER A C 1
ATOM 572 O O . SER A 1 72 ? 21.282 -6.372 -6.186 1.00 61.34 72 SER A O 1
ATOM 574 N N . LYS A 1 73 ? 21.221 -4.277 -5.417 1.00 68.25 73 LYS A N 1
ATOM 575 C CA . LYS A 1 73 ? 21.311 -4.667 -4.002 1.00 68.25 73 LYS A CA 1
ATOM 576 C C . LYS A 1 73 ? 19.912 -4.872 -3.383 1.00 68.25 73 LYS A C 1
ATOM 578 O O . LYS A 1 73 ? 19.081 -3.955 -3.436 1.00 68.25 73 LYS A O 1
ATOM 583 N N . PRO A 1 74 ? 19.650 -6.025 -2.733 1.00 57.38 74 PRO A N 1
ATOM 584 C CA . PRO A 1 74 ? 18.308 -6.432 -2.296 1.00 57.38 74 PRO A CA 1
ATOM 585 C C . PRO A 1 74 ? 17.705 -5.618 -1.137 1.00 57.38 74 PRO A C 1
ATOM 587 O O . PRO A 1 74 ? 16.507 -5.722 -0.903 1.00 57.38 74 PRO A O 1
ATOM 590 N N . PHE A 1 75 ? 18.477 -4.767 -0.455 1.00 68.56 75 PHE A N 1
ATOM 591 C CA . PHE A 1 75 ? 18.008 -4.006 0.718 1.00 68.56 75 PHE A CA 1
ATOM 592 C C . PHE A 1 75 ? 18.177 -2.488 0.596 1.00 68.56 75 PHE A C 1
ATOM 594 O O . PHE A 1 75 ? 17.999 -1.763 1.571 1.00 68.56 75 PHE A O 1
ATOM 601 N N . ILE A 1 76 ? 18.512 -1.982 -0.595 1.00 69.12 76 ILE A N 1
ATOM 602 C CA . ILE A 1 76 ? 18.529 -0.534 -0.823 1.00 69.12 76 ILE A CA 1
ATOM 603 C C . ILE A 1 76 ? 17.096 -0.048 -1.020 1.00 69.12 76 ILE A C 1
ATOM 605 O O . ILE A 1 76 ? 16.434 -0.418 -1.999 1.00 69.12 76 ILE A O 1
ATOM 609 N N . VAL A 1 77 ? 16.666 0.811 -0.096 1.00 69.19 77 VAL A N 1
ATOM 610 C CA . VAL A 1 77 ? 15.446 1.608 -0.205 1.00 69.19 77 VAL A CA 1
ATOM 611 C C . VAL A 1 77 ? 15.722 2.727 -1.204 1.00 69.19 77 VAL A C 1
ATOM 613 O O . VAL A 1 77 ? 16.408 3.698 -0.906 1.00 69.19 77 VAL A O 1
ATOM 616 N N . SER A 1 78 ? 15.228 2.551 -2.421 1.00 75.69 78 SER A N 1
ATOM 617 C CA . SER A 1 78 ? 15.277 3.548 -3.486 1.00 75.69 78 SER A CA 1
ATOM 618 C C . SER A 1 78 ? 13.933 3.578 -4.199 1.00 75.69 78 SER A C 1
ATOM 620 O O . SER A 1 78 ? 13.166 2.615 -4.129 1.00 75.69 78 SER A O 1
ATOM 622 N N . ALA A 1 79 ? 13.650 4.676 -4.889 1.00 80.06 79 ALA A N 1
ATOM 623 C CA . ALA A 1 79 ? 12.465 4.801 -5.720 1.00 80.06 79 ALA A CA 1
ATOM 624 C C . ALA A 1 79 ? 12.536 3.818 -6.900 1.00 80.06 79 ALA A C 1
ATOM 626 O O . ALA A 1 79 ? 13.457 3.903 -7.717 1.00 80.06 79 ALA A O 1
ATOM 627 N N . ARG A 1 80 ? 11.585 2.887 -7.007 1.00 82.50 80 ARG A N 1
ATOM 628 C CA . ARG A 1 80 ? 11.569 1.838 -8.044 1.00 82.50 80 ARG A CA 1
ATOM 629 C C . ARG A 1 80 ? 10.257 1.865 -8.805 1.00 82.50 80 ARG A C 1
ATOM 631 O O . ARG A 1 80 ? 9.237 2.263 -8.253 1.00 82.50 80 ARG A O 1
ATOM 638 N N . ASN A 1 81 ? 10.275 1.351 -10.031 1.00 83.81 81 ASN A N 1
ATOM 639 C CA . ASN A 1 81 ? 9.062 1.199 -10.816 1.00 83.81 81 ASN A CA 1
ATOM 640 C C . ASN A 1 81 ? 8.282 0.003 -10.266 1.00 83.81 81 ASN A C 1
ATOM 642 O O . ASN A 1 81 ? 8.561 -1.160 -10.582 1.00 83.81 81 ASN A O 1
ATOM 646 N N . ALA A 1 82 ? 7.322 0.291 -9.394 1.00 83.44 82 ALA A N 1
ATOM 647 C CA . ALA A 1 82 ? 6.572 -0.741 -8.703 1.00 83.44 82 ALA A CA 1
ATOM 648 C C . ALA A 1 82 ? 5.650 -1.516 -9.665 1.00 83.44 82 ALA A C 1
ATOM 650 O O . ALA A 1 82 ? 5.431 -2.713 -9.481 1.00 83.44 82 ALA A O 1
ATOM 651 N N . THR A 1 83 ? 5.206 -0.885 -10.759 1.00 84.81 83 THR A N 1
ATOM 652 C CA . THR A 1 83 ? 4.436 -1.527 -11.839 1.00 84.81 83 THR A CA 1
ATOM 653 C C . THR A 1 83 ? 5.262 -2.578 -12.571 1.00 84.81 83 THR A C 1
ATOM 655 O O . THR A 1 83 ? 4.780 -3.684 -12.840 1.00 84.81 83 THR A O 1
ATOM 658 N N . GLN A 1 84 ? 6.532 -2.280 -12.851 1.00 82.62 84 GLN A N 1
ATOM 659 C CA . GLN A 1 84 ? 7.465 -3.243 -13.429 1.00 82.62 84 GLN A CA 1
ATOM 660 C C . GLN A 1 84 ? 7.681 -4.427 -12.476 1.00 82.62 84 GLN A C 1
ATOM 662 O O . GLN A 1 84 ? 7.589 -5.576 -12.903 1.00 82.62 84 GLN A O 1
ATOM 667 N N . ALA A 1 85 ? 7.882 -4.173 -11.179 1.00 80.81 85 ALA A N 1
ATOM 668 C CA . ALA A 1 85 ? 8.038 -5.234 -10.182 1.00 80.81 85 ALA A CA 1
ATOM 669 C C . ALA A 1 85 ? 6.783 -6.125 -10.075 1.00 80.81 85 ALA A C 1
ATOM 671 O O . ALA A 1 85 ? 6.887 -7.351 -10.111 1.00 80.81 85 ALA A O 1
ATOM 672 N N . ALA A 1 86 ? 5.591 -5.522 -10.031 1.00 81.50 86 ALA A N 1
ATOM 673 C CA . ALA A 1 86 ? 4.312 -6.232 -9.966 1.00 81.50 86 ALA A CA 1
ATOM 674 C C . ALA A 1 86 ? 4.019 -7.077 -11.222 1.00 81.50 86 ALA A C 1
ATOM 676 O O . ALA A 1 86 ? 3.276 -8.061 -11.166 1.00 81.50 86 ALA A O 1
ATOM 677 N N . SER A 1 87 ? 4.587 -6.702 -12.372 1.00 79.44 87 SER A N 1
ATOM 678 C CA . SER A 1 87 ? 4.382 -7.385 -13.653 1.00 79.44 87 SER A CA 1
ATOM 679 C C . SER A 1 87 ? 5.529 -8.308 -14.071 1.00 79.44 87 SER A C 1
ATOM 681 O O . SER A 1 87 ? 5.331 -9.101 -14.991 1.00 79.44 87 SER A O 1
ATOM 683 N N . ALA A 1 88 ? 6.672 -8.293 -13.377 1.00 79.56 88 ALA A N 1
ATOM 684 C CA . ALA A 1 88 ? 7.876 -9.050 -13.740 1.00 79.56 88 ALA A CA 1
ATOM 685 C C . ALA A 1 88 ? 7.643 -10.566 -13.872 1.00 79.56 88 ALA A C 1
ATOM 687 O O . ALA A 1 88 ? 8.218 -11.228 -14.732 1.00 79.56 88 ALA A O 1
ATOM 688 N N . TRP A 1 89 ? 6.749 -11.144 -13.068 1.00 71.69 89 TRP A N 1
ATOM 689 C CA . TRP A 1 89 ? 6.423 -12.568 -13.186 1.00 71.69 89 TRP A CA 1
ATOM 690 C C . TRP A 1 89 ? 5.777 -12.916 -14.538 1.00 71.69 89 TRP A C 1
ATOM 692 O O . TRP A 1 89 ? 5.934 -14.035 -15.022 1.00 71.69 89 TRP A O 1
ATOM 702 N N . ARG A 1 90 ? 5.074 -11.968 -15.177 1.00 73.31 90 ARG A N 1
ATOM 703 C CA . ARG A 1 90 ? 4.418 -12.188 -16.476 1.00 73.31 90 ARG A CA 1
ATOM 704 C C . ARG A 1 90 ? 5.438 -12.362 -17.594 1.00 73.31 90 ARG A C 1
ATOM 706 O O . ARG A 1 90 ? 5.173 -13.121 -18.524 1.00 73.31 90 ARG A O 1
ATOM 713 N N . THR A 1 91 ? 6.576 -11.677 -17.493 1.00 67.00 91 THR A N 1
ATOM 714 C CA . THR A 1 91 ? 7.651 -11.703 -18.492 1.00 67.00 91 THR A CA 1
ATOM 715 C C . THR A 1 91 ? 8.632 -12.854 -18.265 1.00 67.00 91 THR A C 1
ATOM 717 O O . THR A 1 91 ? 9.183 -13.374 -19.228 1.00 67.00 91 THR A O 1
ATOM 720 N N . LEU A 1 92 ? 8.805 -13.310 -17.019 1.00 63.56 92 LEU A N 1
ATOM 721 C CA . LEU A 1 92 ? 9.726 -14.400 -16.661 1.00 63.56 92 LEU A CA 1
ATOM 722 C C . LEU A 1 92 ? 9.154 -15.817 -16.871 1.00 63.56 92 LEU A C 1
ATOM 724 O O . LEU A 1 92 ? 9.892 -16.801 -16.809 1.00 63.56 92 LEU A O 1
ATOM 728 N N . LEU A 1 93 ? 7.846 -15.959 -17.104 1.00 58.88 93 LEU A N 1
ATOM 729 C CA . LEU A 1 93 ? 7.206 -17.254 -17.351 1.00 58.88 93 LEU A CA 1
ATOM 730 C C . LEU A 1 93 ? 7.002 -17.491 -18.853 1.00 58.88 93 LEU A C 1
ATOM 732 O O . LEU A 1 93 ? 6.314 -16.727 -19.527 1.00 58.88 93 LEU A O 1
ATOM 736 N N . SER A 1 94 ? 7.547 -18.594 -19.378 1.00 55.12 94 SER A N 1
ATOM 737 C CA . SER A 1 94 ? 7.323 -19.009 -20.769 1.00 55.12 94 SER A CA 1
ATOM 738 C C . SER A 1 94 ? 5.824 -19.168 -21.081 1.00 55.12 94 SER A C 1
ATOM 740 O O . SER A 1 94 ? 5.021 -19.551 -20.223 1.00 55.12 94 SER A O 1
ATOM 742 N N . ILE A 1 95 ? 5.430 -18.871 -22.326 1.00 55.78 95 ILE A N 1
ATOM 743 C CA . ILE A 1 95 ? 4.026 -18.792 -22.785 1.00 55.78 95 ILE A CA 1
ATOM 744 C C . ILE A 1 95 ? 3.218 -20.061 -22.445 1.00 55.78 95 ILE A C 1
ATOM 746 O O . ILE A 1 95 ? 2.046 -19.960 -22.074 1.00 55.78 95 ILE A O 1
ATOM 750 N N . GLN A 1 96 ? 3.853 -21.237 -22.488 1.00 50.38 96 GLN A N 1
ATOM 751 C CA . GLN A 1 96 ? 3.240 -22.527 -22.142 1.00 50.38 96 GLN A CA 1
ATOM 752 C C . GLN A 1 96 ? 2.864 -22.626 -20.652 1.00 50.38 96 GLN A C 1
ATOM 754 O O . GLN A 1 96 ? 1.764 -23.059 -20.316 1.00 50.38 96 GLN A O 1
ATOM 759 N N . ARG A 1 97 ? 3.718 -22.135 -19.743 1.00 49.88 97 ARG A N 1
ATOM 760 C CA . ARG A 1 97 ? 3.450 -22.129 -18.292 1.00 49.88 97 ARG A CA 1
ATOM 761 C C . ARG A 1 97 ? 2.441 -21.043 -17.894 1.00 49.88 97 ARG A C 1
ATOM 763 O O . ARG A 1 97 ? 1.691 -21.191 -16.933 1.00 49.88 97 ARG A O 1
ATOM 770 N N . ASN A 1 98 ? 2.370 -19.976 -18.689 1.00 50.03 98 ASN A N 1
ATOM 771 C CA . ASN A 1 98 ? 1.540 -18.797 -18.450 1.00 50.03 98 ASN A CA 1
ATOM 772 C C . ASN A 1 98 ? 0.022 -19.033 -18.603 1.00 50.03 98 ASN A C 1
ATOM 774 O O . ASN A 1 98 ? -0.756 -18.328 -17.959 1.00 50.03 98 ASN A O 1
ATOM 778 N N . LYS A 1 99 ? -0.430 -19.989 -19.434 1.00 50.56 99 LYS A N 1
ATOM 779 C CA . LYS A 1 99 ? -1.869 -20.311 -19.577 1.00 50.56 99 LYS A CA 1
ATOM 780 C C . LYS A 1 99 ? -2.417 -21.042 -18.347 1.00 50.56 99 LYS A C 1
ATOM 782 O O . LYS A 1 99 ? -3.471 -20.669 -17.838 1.00 50.56 99 LYS A O 1
ATOM 787 N N . THR A 1 100 ? -1.671 -22.016 -17.829 1.00 45.72 100 THR A N 1
ATOM 788 C CA . THR A 1 100 ? -2.049 -22.792 -16.637 1.00 45.72 100 THR A CA 1
ATOM 789 C C . THR A 1 100 ? -1.932 -21.952 -15.361 1.00 45.72 100 THR A C 1
ATOM 791 O O . THR A 1 100 ? -2.839 -21.953 -14.531 1.00 45.72 100 THR A O 1
ATOM 794 N N . SER A 1 101 ? -0.872 -21.143 -15.234 1.00 48.12 101 SER A N 1
ATOM 795 C CA . SER A 1 101 ? -0.664 -20.261 -14.077 1.00 48.12 101 SER A CA 1
ATOM 796 C C . SER A 1 101 ? -1.661 -19.095 -13.992 1.00 48.12 101 SER A C 1
ATOM 798 O O . SER A 1 101 ? -2.074 -18.748 -12.886 1.00 48.12 101 SER A O 1
ATOM 800 N N . ARG A 1 102 ? -2.119 -18.515 -15.117 1.00 47.69 102 ARG A N 1
ATOM 801 C CA . ARG A 1 102 ? -3.114 -17.415 -15.108 1.00 47.69 102 ARG A CA 1
ATOM 802 C C . ARG A 1 102 ? -4.445 -17.803 -14.470 1.00 47.69 102 ARG A C 1
ATOM 804 O O . ARG A 1 102 ? -5.081 -16.964 -13.842 1.00 47.69 102 ARG A O 1
ATOM 811 N N . ARG A 1 103 ? -4.852 -19.064 -14.627 1.00 44.75 103 ARG A N 1
ATOM 812 C CA . ARG A 1 103 ? -6.113 -19.583 -14.082 1.00 44.75 103 ARG A CA 1
ATOM 813 C C . ARG A 1 103 ? -6.046 -19.837 -12.573 1.00 44.75 103 ARG A C 1
ATOM 815 O O . ARG A 1 103 ? -7.079 -19.813 -11.921 1.00 44.75 103 ARG A O 1
ATOM 822 N N . LEU A 1 104 ? -4.846 -20.065 -12.035 1.00 44.66 104 LEU A N 1
ATOM 823 C CA . LEU A 1 104 ? -4.628 -20.463 -10.640 1.00 44.66 104 LEU A CA 1
ATOM 824 C C . LEU A 1 104 ? -4.140 -19.317 -9.737 1.00 44.66 104 LEU A C 1
ATOM 826 O O . LEU A 1 104 ? -4.377 -19.354 -8.535 1.00 44.66 104 LEU A O 1
ATOM 830 N N . LEU A 1 105 ? -3.472 -18.296 -10.289 1.00 46.47 105 LEU A N 1
ATOM 831 C CA . LEU A 1 105 ? -2.807 -17.240 -9.508 1.00 46.47 105 LEU A CA 1
ATOM 832 C C . LEU A 1 105 ? -3.544 -15.893 -9.478 1.00 46.47 105 LEU A C 1
ATOM 834 O O . LEU A 1 105 ? -3.105 -14.995 -8.764 1.00 46.47 105 LEU A O 1
ATOM 838 N N . SER A 1 106 ? -4.656 -15.721 -10.204 1.00 42.97 106 SER A N 1
ATOM 839 C CA . SER A 1 106 ? -5.428 -14.466 -10.147 1.00 42.97 106 SER A CA 1
ATOM 840 C C . SER A 1 106 ? -5.889 -14.065 -8.732 1.00 42.97 106 SER A C 1
ATOM 842 O O . SER A 1 106 ? -5.884 -12.865 -8.462 1.00 42.97 106 SER A O 1
ATOM 844 N N . PRO A 1 107 ? -6.191 -14.992 -7.795 1.00 42.97 107 PRO A N 1
ATOM 845 C CA . PRO A 1 107 ? -6.575 -14.628 -6.430 1.00 42.97 107 PRO A CA 1
ATOM 846 C C . PRO A 1 107 ? -5.389 -14.532 -5.453 1.00 42.97 107 PRO A C 1
ATOM 848 O O . PRO A 1 107 ? -5.569 -14.088 -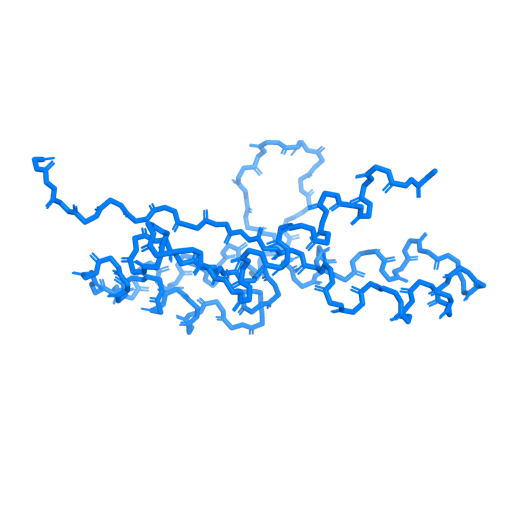4.325 1.00 42.97 107 PRO A O 1
ATOM 851 N N . LEU A 1 108 ? -4.190 -14.992 -5.831 1.00 44.91 108 LEU A N 1
ATOM 852 C CA . LEU A 1 108 ? -3.104 -15.313 -4.888 1.00 44.91 108 LEU A CA 1
ATOM 853 C C . LEU A 1 108 ? -2.013 -14.236 -4.783 1.00 44.91 108 LEU A C 1
ATOM 855 O O . LEU A 1 108 ? -0.998 -14.448 -4.117 1.00 44.91 108 LEU A O 1
ATOM 859 N N . ASN A 1 109 ? -2.203 -13.079 -5.413 1.00 46.81 109 ASN A N 1
ATOM 860 C CA . ASN A 1 109 ? -1.161 -12.065 -5.482 1.00 46.81 109 ASN A CA 1
ATOM 861 C C . ASN A 1 109 ? -1.206 -11.113 -4.271 1.00 46.81 109 ASN A C 1
ATOM 863 O O . ASN A 1 109 ? -2.177 -10.397 -4.044 1.00 46.81 109 ASN A O 1
ATOM 867 N N . GLY A 1 110 ? -0.130 -11.175 -3.478 1.00 46.44 110 GLY A N 1
ATOM 868 C CA . GLY A 1 110 ? 0.455 -10.041 -2.761 1.00 46.44 110 GLY A CA 1
ATOM 869 C C . GLY A 1 110 ? -0.410 -9.318 -1.730 1.00 46.44 110 GLY A C 1
ATOM 870 O O . GLY A 1 110 ? -0.665 -8.128 -1.885 1.00 46.44 110 GLY A O 1
ATOM 871 N N . PHE A 1 111 ? -0.778 -9.972 -0.627 1.00 42.47 111 PHE A N 1
ATOM 872 C CA . PHE A 1 111 ? -1.281 -9.254 0.551 1.00 42.47 111 PHE A CA 1
ATOM 873 C C . PHE A 1 111 ? -0.119 -8.806 1.437 1.00 42.47 111 PHE A C 1
ATOM 875 O O . PHE A 1 111 ? 0.632 -9.634 1.954 1.00 42.47 111 PHE A O 1
ATOM 882 N N . ALA A 1 112 ? -0.008 -7.500 1.659 1.00 52.41 112 ALA A N 1
ATOM 883 C CA . ALA A 1 112 ? 0.741 -6.941 2.770 1.00 52.41 112 ALA A CA 1
ATOM 884 C C . ALA A 1 112 ? -0.235 -6.673 3.924 1.00 52.41 112 ALA A C 1
ATOM 886 O O . ALA A 1 112 ? -1.274 -6.029 3.758 1.00 52.41 112 ALA A O 1
ATOM 887 N N . TRP A 1 113 ? 0.086 -7.187 5.109 1.00 41.78 113 TRP A N 1
ATOM 888 C CA . TRP A 1 113 ? -0.702 -6.938 6.311 1.00 41.78 113 TRP A CA 1
ATOM 889 C C . TRP A 1 113 ? -0.112 -5.752 7.053 1.00 41.78 113 TRP A C 1
ATOM 891 O O . TRP A 1 113 ? 1.015 -5.826 7.542 1.00 41.78 113 TRP A O 1
ATOM 901 N N . ILE A 1 114 ? -0.885 -4.677 7.177 1.00 52.75 114 ILE A N 1
ATOM 902 C CA . ILE A 1 114 ? -0.502 -3.552 8.023 1.00 52.75 114 ILE A CA 1
ATOM 903 C C . ILE A 1 114 ? -1.176 -3.753 9.377 1.00 52.75 114 ILE A C 1
ATOM 905 O O . ILE A 1 114 ? -2.401 -3.680 9.517 1.00 52.75 114 ILE A O 1
ATOM 909 N N . ARG A 1 115 ? -0.356 -4.052 10.389 1.00 44.84 115 ARG A N 1
ATOM 910 C CA . ARG A 1 115 ? -0.773 -4.054 11.792 1.00 44.84 115 ARG A CA 1
ATOM 911 C C . ARG A 1 115 ? -0.905 -2.608 12.246 1.00 44.84 115 ARG A C 1
ATOM 913 O O . ARG A 1 115 ? 0.102 -1.936 12.437 1.00 44.84 115 ARG A O 1
ATOM 920 N N . ALA A 1 116 ? -2.133 -2.149 12.452 1.00 49.06 116 ALA A N 1
ATOM 921 C CA . ALA A 1 116 ? -2.375 -0.888 13.131 1.00 49.06 116 ALA A CA 1
ATOM 922 C C . ALA A 1 116 ? -2.439 -1.147 14.634 1.00 49.06 116 ALA A C 1
ATOM 924 O O . ALA A 1 116 ? -3.342 -1.828 15.122 1.00 49.06 116 ALA A O 1
ATOM 925 N N . ARG A 1 117 ? -1.500 -0.590 15.397 1.00 47.47 117 ARG A N 1
ATOM 926 C CA . ARG A 1 117 ? -1.699 -0.450 16.839 1.00 47.47 117 ARG A CA 1
ATOM 927 C C . ARG A 1 117 ? -2.508 0.833 17.038 1.00 47.47 117 ARG A C 1
ATOM 929 O O . ARG A 1 117 ? -1.949 1.917 16.960 1.00 47.47 117 ARG A O 1
ATOM 936 N N . LYS A 1 118 ? -3.828 0.721 17.231 1.00 47.69 118 LYS A N 1
ATOM 937 C CA . LYS A 1 118 ? -4.622 1.835 17.775 1.00 47.69 118 LYS A CA 1
ATOM 938 C C . LYS A 1 118 ? -4.102 2.084 19.187 1.00 47.69 118 LYS A C 1
ATOM 940 O O . LYS A 1 118 ? -4.113 1.151 19.984 1.00 47.69 118 LYS A O 1
ATOM 945 N N . ASN A 1 119 ? -3.590 3.285 19.436 1.00 43.00 119 ASN A N 1
ATOM 946 C CA . ASN A 1 119 ? -2.952 3.697 20.683 1.00 43.00 119 ASN A CA 1
ATOM 947 C C . ASN A 1 119 ? -3.658 3.105 21.910 1.00 43.00 119 ASN A C 1
ATOM 949 O O . ASN A 1 119 ? -4.831 3.357 22.180 1.00 43.00 119 ASN A O 1
ATOM 953 N N . SER A 1 120 ? -2.922 2.265 22.619 1.00 38.31 120 SER A N 1
ATOM 954 C CA . SER A 1 120 ? -3.184 1.851 23.987 1.00 38.31 120 SER A CA 1
ATOM 955 C C . SER A 1 120 ? -1.797 1.876 24.610 1.00 38.31 120 SER A C 1
ATOM 957 O O . SER A 1 120 ? -1.079 0.879 24.523 1.00 38.31 120 SER A O 1
ATOM 959 N N . TRP A 1 121 ? -1.462 3.065 25.125 1.00 35.28 121 TRP A N 1
ATOM 960 C CA . TRP A 1 121 ? -0.165 3.529 25.634 1.00 35.28 121 TRP A CA 1
ATOM 961 C C . TRP A 1 121 ? 0.859 3.905 24.558 1.00 35.28 121 TRP A C 1
ATOM 963 O O . TRP A 1 121 ? 1.262 3.034 23.753 1.00 35.28 121 TRP A O 1
#

Radius of gyration: 16.8 Å; chains: 1; bounding box: 34×44×48 Å

Secondary structure (DSSP, 8-state):
--HHHHHHHHHHHHHHS--TTTTTTEEEEEHHHHHH-HHHHHHHHHHHTT-PPPHHHHHHHHHHHB-----SSTT-----BHHHHHHHHHHHS-HHHHHHHHHHHTT-S-EEEEE------

Organism: Anguilla anguilla (NCBI:txid7936)

Sequence (121 aa):
MEVICDRTSRTLRTALNPPSWLKGKYMAVRYEDLVDNPIKTLRLVYRFVNLTANHDIESFAMNMTSGTSSSSKPFIVSARNATQAASAWRTLLSIQRNKTSRRLLSPLNGFAWIRARKNSW

pLDDT: mean 74.7, std 18.47, range [35.28, 95.81]

Foldseek 3Di:
DPVVLVVLVVVLCCQVPPPPVDPLQKHKDFLVVCLVQVLVSVQVVCVSLPHGDDPVVSVVSCQQQCDPDDDPDPPDRDRHPSVCVQCVVVVVDDPVVNVVCVVRCPSRHGIDMDGRDNDPD